Protein AF-F7JWN8-F1 (afdb_monomer_lite)

pLDDT: mean 79.21, std 15.42, range [46.03, 95.38]

Secondary structure (DSSP, 8-state):
--PPPPPHHHHHHHHHHHHHT-S-HHHHHHHTT--HHHHHHHHHHHHHTT---PPPPTT------------------

Foldseek 3Di:
DDPDDDDLVVLLVLLVCCVVVLDFLVVSCVVVVHDSVNNVVSVVVCVVVVHDPRDDGNVPPPPVPPPPPDDDDDDDD

Structure (mmCIF, N/CA/C/O backbone):
data_AF-F7JWN8-F1
#
_entry.id   AF-F7JWN8-F1
#
loop_
_atom_site.group_PDB
_atom_site.id
_atom_site.type_symbol
_atom_site.label_atom_id
_atom_site.label_alt_id
_atom_site.label_comp_id
_atom_site.label_asym_id
_atom_site.label_entity_id
_atom_site.label_seq_id
_atom_site.pdbx_PDB_ins_code
_atom_site.Cartn_x
_atom_site.Cartn_y
_atom_site.Cartn_z
_atom_site.occupancy
_atom_site.B_iso_or_equiv
_atom_site.auth_seq_id
_atom_site.auth_comp_id
_atom_site.auth_asym_id
_atom_site.auth_atom_id
_atom_site.pdbx_PDB_model_num
ATOM 1 N N . MET A 1 1 ? 1.521 22.095 0.588 1.00 46.06 1 MET A N 1
ATOM 2 C CA . MET A 1 1 ? 2.907 21.637 0.852 1.00 46.06 1 MET A CA 1
ATOM 3 C C . MET A 1 1 ? 3.090 20.279 0.188 1.00 46.06 1 MET A C 1
ATOM 5 O O . MET A 1 1 ? 2.239 19.419 0.365 1.00 46.06 1 MET A O 1
ATOM 9 N N . ARG A 1 2 ? 4.112 20.096 -0.658 1.00 51.88 2 ARG A N 1
ATOM 10 C CA . ARG A 1 2 ? 4.360 18.814 -1.340 1.00 51.88 2 ARG A CA 1
ATOM 11 C C . ARG A 1 2 ? 4.931 17.850 -0.298 1.00 51.88 2 ARG A C 1
ATOM 13 O O . ARG A 1 2 ? 6.011 18.119 0.218 1.00 51.88 2 ARG A O 1
ATOM 20 N N . SER A 1 3 ? 4.216 16.777 0.042 1.00 62.47 3 SER A N 1
ATOM 21 C CA . SER A 1 3 ? 4.770 15.725 0.903 1.00 62.47 3 SER A CA 1
ATOM 22 C C . SER A 1 3 ? 6.104 15.262 0.321 1.00 62.47 3 SER A C 1
ATOM 24 O O . SER A 1 3 ? 6.217 15.081 -0.899 1.00 62.47 3 SER A O 1
ATOM 26 N N . LYS A 1 4 ? 7.121 15.132 1.179 1.00 72.69 4 LYS A N 1
ATOM 27 C CA . LYS A 1 4 ? 8.444 14.646 0.778 1.00 72.69 4 LYS A CA 1
ATOM 28 C C . LYS A 1 4 ? 8.249 13.318 0.044 1.00 72.69 4 LYS A C 1
ATOM 30 O O . LYS A 1 4 ? 7.572 12.420 0.540 1.00 72.69 4 LYS A O 1
ATOM 35 N N . ARG A 1 5 ? 8.746 13.230 -1.191 1.00 81.62 5 ARG A N 1
ATOM 36 C CA . ARG A 1 5 ? 8.634 12.001 -1.980 1.00 81.62 5 ARG A CA 1
ATOM 37 C C . ARG A 1 5 ? 9.590 10.979 -1.382 1.00 81.62 5 ARG A C 1
ATOM 39 O O . ARG A 1 5 ? 10.788 11.232 -1.371 1.00 81.62 5 ARG A O 1
ATOM 46 N N . ILE A 1 6 ? 9.059 9.845 -0.937 1.00 87.38 6 ILE A N 1
ATOM 47 C CA . ILE A 1 6 ? 9.880 8.715 -0.499 1.00 87.38 6 ILE A CA 1
ATOM 48 C C . ILE A 1 6 ? 10.641 8.169 -1.722 1.00 87.38 6 ILE A C 1
ATOM 50 O O . ILE A 1 6 ? 10.002 7.929 -2.758 1.00 87.38 6 ILE A O 1
ATOM 54 N N . PRO A 1 7 ? 11.977 8.022 -1.669 1.00 90.81 7 PRO A N 1
ATOM 55 C CA . PRO A 1 7 ? 12.771 7.474 -2.767 1.00 90.81 7 PRO A CA 1
ATOM 56 C C . PRO A 1 7 ? 12.444 5.995 -3.016 1.00 90.81 7 PRO A C 1
ATOM 58 O O . PRO A 1 7 ? 11.910 5.304 -2.155 1.00 90.81 7 PRO A O 1
ATOM 61 N N . ALA A 1 8 ? 12.753 5.489 -4.214 1.00 87.81 8 ALA A N 1
ATOM 62 C CA . ALA A 1 8 ? 12.377 4.126 -4.612 1.00 87.81 8 ALA A CA 1
ATOM 63 C C . ALA A 1 8 ? 12.999 3.031 -3.723 1.00 87.81 8 ALA A C 1
ATOM 65 O O . ALA A 1 8 ? 12.365 2.007 -3.491 1.00 87.81 8 ALA A O 1
ATOM 66 N N . GLU A 1 9 ? 14.210 3.257 -3.210 1.00 88.69 9 GLU A N 1
ATOM 67 C CA . GLU A 1 9 ? 14.878 2.328 -2.294 1.00 88.69 9 GLU A CA 1
ATOM 68 C C . GLU A 1 9 ? 14.130 2.204 -0.962 1.00 88.69 9 GLU A C 1
ATOM 70 O O . GLU A 1 9 ? 13.906 1.106 -0.461 1.00 88.69 9 GLU A O 1
ATOM 75 N N . GLU A 1 10 ? 13.670 3.324 -0.414 1.00 91.44 10 GLU A N 1
ATOM 76 C CA . GLU A 1 10 ? 12.914 3.332 0.834 1.00 91.44 10 GLU A CA 1
ATOM 77 C C . GLU A 1 10 ? 11.500 2.772 0.636 1.00 91.44 10 GLU A C 1
ATOM 79 O O . GLU A 1 10 ? 11.028 2.004 1.468 1.00 91.44 10 GLU A O 1
ATOM 84 N N . GLN A 1 11 ? 10.870 3.023 -0.520 1.00 91.94 11 GLN A N 1
ATOM 85 C CA . GLN A 1 11 ? 9.628 2.334 -0.903 1.00 91.94 11 GLN A CA 1
ATOM 86 C C . GLN A 1 11 ? 9.806 0.809 -0.887 1.00 91.94 11 GLN A C 1
ATOM 88 O O . GLN A 1 11 ? 8.929 0.099 -0.401 1.00 91.94 11 GLN A O 1
ATOM 93 N N . TYR A 1 12 ? 10.931 0.303 -1.403 1.00 90.31 12 TYR A N 1
ATOM 94 C CA . TYR A 1 12 ? 11.226 -1.128 -1.399 1.00 90.31 12 TYR A CA 1
ATOM 95 C C . TYR A 1 12 ? 11.401 -1.677 0.021 1.00 90.31 12 TYR A C 1
ATOM 97 O O . TYR A 1 12 ? 10.798 -2.698 0.346 1.00 90.31 12 TYR A O 1
ATOM 105 N N . ARG A 1 13 ? 12.154 -0.979 0.883 1.00 91.81 13 ARG A N 1
ATOM 106 C CA . ARG A 1 13 ? 12.331 -1.371 2.294 1.00 91.81 13 ARG A CA 1
ATOM 107 C C . ARG A 1 13 ? 10.994 -1.460 3.033 1.00 91.81 13 ARG A C 1
ATOM 109 O O . ARG A 1 13 ? 10.717 -2.490 3.636 1.00 91.81 13 ARG A O 1
ATOM 116 N N . LEU A 1 14 ? 10.138 -0.447 2.894 1.00 93.25 14 LEU A N 1
ATOM 117 C CA . LEU A 1 14 ? 8.807 -0.423 3.515 1.00 93.25 14 LEU A CA 1
ATOM 118 C C . LEU A 1 14 ? 7.911 -1.559 3.005 1.00 93.25 14 LEU A C 1
ATOM 120 O O . LEU A 1 14 ? 7.162 -2.162 3.767 1.00 93.25 14 LEU A O 1
ATOM 124 N N . ILE A 1 15 ? 7.990 -1.890 1.711 1.00 91.81 15 ILE A N 1
ATOM 125 C CA . ILE A 1 15 ? 7.251 -3.032 1.163 1.00 91.81 15 ILE A CA 1
ATOM 126 C C . ILE A 1 15 ? 7.754 -4.336 1.784 1.00 91.81 15 ILE A C 1
ATOM 128 O O . ILE A 1 15 ? 6.926 -5.143 2.190 1.00 91.81 15 ILE A O 1
ATOM 132 N N . MET A 1 16 ? 9.070 -4.543 1.885 1.00 91.31 16 MET A N 1
ATOM 133 C CA . MET A 1 16 ? 9.648 -5.744 2.503 1.00 91.31 16 MET A CA 1
ATOM 134 C C . MET A 1 16 ? 9.243 -5.888 3.974 1.00 91.31 16 MET A C 1
ATOM 136 O O . MET A 1 16 ? 8.831 -6.971 4.383 1.00 91.31 16 MET A O 1
ATOM 140 N N . GLU A 1 17 ? 9.287 -4.799 4.736 1.00 93.06 17 GLU A N 1
ATOM 141 C CA . GLU A 1 17 ? 8.853 -4.758 6.135 1.00 93.06 17 GLU A CA 1
ATOM 142 C C . GLU A 1 17 ? 7.363 -5.090 6.273 1.00 93.06 17 GLU A C 1
ATOM 144 O O . GLU A 1 17 ? 6.987 -5.960 7.058 1.00 93.06 17 GLU A O 1
ATOM 149 N N . CYS A 1 18 ? 6.518 -4.509 5.416 1.00 92.75 18 CYS A N 1
ATOM 150 C CA . CYS A 1 18 ? 5.103 -4.857 5.333 1.00 92.75 18 CYS A CA 1
ATOM 151 C C . CYS A 1 18 ? 4.895 -6.362 5.085 1.00 92.75 18 CYS A C 1
ATOM 153 O O . CYS A 1 18 ? 4.065 -6.986 5.748 1.00 92.75 18 CYS A O 1
ATOM 155 N N . ARG A 1 19 ? 5.684 -6.987 4.196 1.00 88.12 19 ARG A N 1
ATOM 156 C CA . ARG A 1 19 ? 5.610 -8.441 3.936 1.00 88.12 19 ARG A CA 1
ATOM 157 C C . ARG A 1 19 ? 6.035 -9.287 5.128 1.00 88.12 19 ARG A C 1
ATOM 159 O O . ARG A 1 19 ? 5.437 -10.331 5.368 1.00 88.12 19 ARG A O 1
ATOM 166 N N . GLN A 1 20 ? 7.056 -8.849 5.852 1.00 88.94 20 GLN A N 1
ATOM 167 C CA . GLN A 1 20 ? 7.608 -9.572 6.997 1.00 88.94 20 GLN A CA 1
ATOM 168 C C . GLN A 1 20 ? 6.788 -9.375 8.275 1.00 88.94 20 GLN A C 1
ATOM 170 O O . GLN A 1 20 ? 6.842 -10.223 9.159 1.00 88.94 20 GLN A O 1
ATOM 175 N N . SER A 1 21 ? 5.988 -8.308 8.354 1.00 90.06 21 SER A N 1
ATOM 176 C CA . SER A 1 21 ? 5.154 -7.999 9.521 1.00 90.06 21 SER A CA 1
ATOM 177 C C . SER A 1 21 ? 4.080 -9.052 9.823 1.00 90.06 21 SER A C 1
ATOM 179 O O . SER A 1 21 ? 3.568 -9.105 10.936 1.00 90.06 21 SER A O 1
ATOM 181 N N . GLY A 1 22 ? 3.694 -9.865 8.831 1.00 86.75 22 GLY A N 1
ATOM 182 C CA . GLY A 1 22 ? 2.571 -10.801 8.942 1.00 86.75 22 GLY A CA 1
ATOM 183 C C . GLY A 1 22 ? 1.187 -10.136 8.924 1.00 86.75 22 GLY A C 1
ATOM 184 O O . GLY A 1 22 ? 0.178 -10.839 8.917 1.00 86.75 22 GLY A O 1
ATOM 185 N N . LEU A 1 23 ? 1.122 -8.803 8.865 1.00 89.62 23 LEU A N 1
ATOM 186 C CA . LEU A 1 23 ? -0.112 -8.038 8.702 1.00 89.62 23 LEU A CA 1
ATOM 187 C C . LEU A 1 23 ? -0.529 -7.983 7.232 1.00 89.62 23 LEU A C 1
ATOM 189 O O . LEU A 1 23 ? 0.297 -8.054 6.321 1.00 89.62 23 LEU A O 1
ATOM 193 N N . THR A 1 24 ? -1.823 -7.792 6.976 1.00 90.44 24 THR A N 1
ATOM 194 C CA . THR A 1 24 ? -2.270 -7.459 5.616 1.00 90.44 24 THR A CA 1
ATOM 195 C C . THR A 1 24 ? -1.718 -6.098 5.194 1.00 90.44 24 THR A C 1
ATOM 197 O O . THR A 1 24 ? -1.557 -5.201 6.025 1.00 90.44 24 THR A O 1
ATOM 200 N N . ASP A 1 25 ? -1.506 -5.902 3.890 1.00 91.56 25 ASP A N 1
ATOM 201 C CA . ASP A 1 25 ? -0.998 -4.638 3.329 1.00 91.56 25 ASP A CA 1
ATOM 202 C C . ASP A 1 25 ? -1.794 -3.438 3.834 1.00 91.56 25 ASP A C 1
ATOM 204 O O . ASP A 1 25 ? -1.234 -2.396 4.158 1.00 91.56 25 ASP A O 1
ATOM 208 N N . HIS A 1 26 ? -3.113 -3.603 3.927 1.00 91.81 26 HIS A N 1
ATOM 209 C CA . HIS A 1 26 ? -4.008 -2.566 4.405 1.00 91.81 26 HIS A CA 1
ATOM 210 C C . HIS A 1 26 ? -3.766 -2.222 5.880 1.00 91.81 26 HIS A C 1
ATOM 212 O O . HIS A 1 26 ? -3.657 -1.044 6.207 1.00 91.81 26 HIS A O 1
ATOM 218 N N . GLN A 1 27 ? -3.681 -3.223 6.761 1.00 92.94 27 GLN A N 1
ATOM 219 C CA . GLN A 1 27 ? -3.447 -3.007 8.194 1.00 92.94 27 GLN A CA 1
ATOM 220 C C . GLN A 1 27 ? -2.102 -2.331 8.437 1.00 92.94 27 GLN A C 1
ATOM 222 O O . GLN A 1 27 ? -2.052 -1.296 9.094 1.00 92.94 27 GLN A O 1
ATOM 227 N N . TRP A 1 28 ? -1.040 -2.853 7.821 1.00 95.38 28 TRP A N 1
ATOM 228 C CA . TRP A 1 28 ? 0.296 -2.284 7.958 1.00 95.38 28 TRP A CA 1
ATOM 229 C C . TRP A 1 28 ? 0.341 -0.826 7.478 1.00 95.38 28 TRP A C 1
ATOM 231 O O . TRP A 1 28 ? 0.885 0.041 8.157 1.00 95.38 28 TRP A O 1
ATOM 241 N N . CYS A 1 29 ? -0.308 -0.533 6.343 1.00 94.69 29 CYS A N 1
ATOM 242 C CA . CYS A 1 29 ? -0.439 0.828 5.824 1.00 94.69 29 CYS A CA 1
ATOM 243 C C . CYS A 1 29 ? -1.118 1.778 6.822 1.00 94.69 29 CYS A C 1
ATOM 245 O O . CYS A 1 29 ? -0.636 2.891 7.014 1.00 94.69 29 CYS A O 1
ATOM 247 N N . VAL A 1 30 ? -2.211 1.351 7.464 1.00 93.62 30 VAL A N 1
ATOM 248 C CA . VAL A 1 30 ? -2.918 2.163 8.469 1.00 93.62 30 VAL A CA 1
ATOM 249 C C . VAL A 1 30 ? -2.037 2.418 9.694 1.00 93.62 30 VAL A C 1
ATOM 251 O O . VAL A 1 30 ? -1.973 3.554 10.153 1.00 93.62 30 VAL A O 1
ATOM 254 N N . GLU A 1 31 ? -1.320 1.403 10.185 1.00 95.31 31 GLU A N 1
ATOM 255 C CA . GLU A 1 31 ? -0.416 1.540 11.338 1.00 95.31 3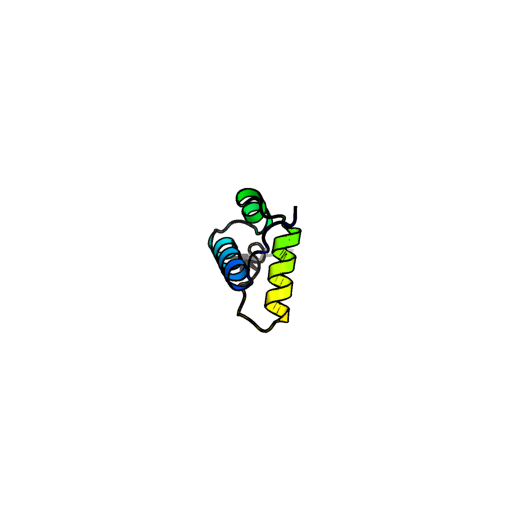1 GLU A CA 1
ATOM 256 C C . GLU A 1 31 ? 0.773 2.471 11.064 1.00 95.31 31 GLU A C 1
ATOM 258 O O . GLU A 1 31 ? 1.226 3.176 11.961 1.00 95.31 31 GLU A O 1
ATOM 263 N N . HIS A 1 32 ? 1.254 2.511 9.819 1.00 92.56 32 HIS A N 1
ATOM 264 C CA . HIS A 1 32 ? 2.425 3.297 9.417 1.00 92.56 32 HIS A CA 1
ATOM 265 C C . HIS A 1 32 ? 2.061 4.663 8.803 1.00 92.56 32 HIS A C 1
ATOM 267 O O . HIS A 1 32 ? 2.916 5.316 8.205 1.00 92.56 32 HIS A O 1
ATOM 273 N N . ASP A 1 33 ? 0.797 5.095 8.913 1.00 92.88 33 ASP A N 1
ATOM 274 C CA . ASP A 1 33 ? 0.254 6.330 8.311 1.00 92.88 33 ASP A CA 1
ATOM 275 C C . ASP A 1 33 ? 0.495 6.439 6.786 1.00 92.88 33 ASP A C 1
ATOM 277 O O . ASP A 1 33 ? 0.594 7.511 6.179 1.00 92.88 33 ASP A O 1
ATOM 281 N N . ILE A 1 34 ? 0.573 5.294 6.110 1.00 92.38 34 ILE A N 1
ATOM 282 C CA . ILE A 1 34 ? 0.729 5.213 4.663 1.00 92.38 34 ILE A CA 1
ATOM 283 C C . ILE A 1 34 ? -0.646 4.991 4.049 1.00 92.38 34 ILE A C 1
ATOM 285 O O . ILE A 1 34 ? -1.350 4.032 4.337 1.00 92.38 34 ILE A O 1
ATOM 289 N N . LYS A 1 35 ? -1.039 5.855 3.111 1.00 93.00 35 LYS A N 1
ATOM 290 C CA . LYS A 1 35 ? -2.278 5.629 2.354 1.00 93.00 35 LYS A CA 1
ATOM 291 C C . LYS A 1 35 ? -2.139 4.335 1.534 1.00 93.00 35 LYS A C 1
ATOM 293 O O . LYS A 1 35 ? -1.230 4.283 0.699 1.00 93.00 35 LYS A O 1
ATOM 298 N N . PRO A 1 36 ? -3.061 3.356 1.641 1.00 92.81 36 PRO A N 1
ATOM 299 C CA . PRO A 1 36 ? -2.973 2.106 0.880 1.00 92.81 36 PRO A CA 1
ATOM 300 C C . PRO A 1 36 ? -2.830 2.328 -0.633 1.00 92.81 36 PRO A C 1
ATOM 302 O O . PRO A 1 36 ? -2.025 1.683 -1.299 1.00 92.81 36 PRO A O 1
ATOM 305 N N . GLY A 1 37 ? -3.531 3.324 -1.189 1.00 93.88 37 GLY A N 1
ATOM 306 C CA . GLY A 1 37 ? -3.388 3.696 -2.601 1.00 93.88 37 GLY A CA 1
ATOM 307 C C . GLY A 1 37 ? -1.972 4.148 -2.981 1.00 93.88 37 GLY A C 1
ATOM 308 O O . GLY A 1 37 ? -1.501 3.858 -4.080 1.00 93.88 37 GLY A O 1
ATOM 309 N N . THR A 1 38 ? -1.258 4.826 -2.081 1.00 92.94 38 THR A N 1
ATOM 310 C CA . THR A 1 38 ? 0.149 5.199 -2.286 1.00 92.94 38 THR A CA 1
ATOM 311 C C . THR A 1 38 ? 1.039 3.960 -2.283 1.00 92.94 38 THR A C 1
ATOM 313 O O . THR A 1 38 ? 1.861 3.804 -3.185 1.00 92.94 38 THR A O 1
ATOM 316 N N . PHE A 1 39 ? 0.822 3.053 -1.331 1.00 93.75 39 PHE A N 1
ATOM 317 C CA . PHE A 1 39 ? 1.567 1.802 -1.220 1.00 93.75 39 PHE A CA 1
ATOM 318 C C . PHE A 1 39 ? 1.430 0.931 -2.476 1.00 93.75 39 PHE A C 1
ATOM 320 O O . PHE A 1 39 ? 2.428 0.545 -3.087 1.00 93.75 39 PHE A O 1
ATOM 327 N N . TYR A 1 40 ? 0.204 0.704 -2.956 1.00 93.00 40 TYR A N 1
ATOM 328 C CA . TYR A 1 40 ? -0.015 -0.076 -4.179 1.00 93.00 40 TYR A CA 1
ATOM 329 C C . TYR A 1 40 ? 0.577 0.597 -5.424 1.00 93.00 40 TYR A C 1
ATOM 331 O O . TYR A 1 40 ? 1.068 -0.085 -6.328 1.00 93.00 40 TYR A O 1
ATOM 339 N N . ASN A 1 41 ? 0.605 1.932 -5.467 1.00 93.81 41 ASN A N 1
ATOM 340 C CA . ASN A 1 41 ? 1.296 2.665 -6.526 1.00 93.81 41 ASN A CA 1
ATOM 341 C C . ASN A 1 41 ? 2.819 2.467 -6.480 1.00 93.81 41 ASN A C 1
ATOM 343 O O . ASN A 1 41 ? 3.438 2.371 -7.541 1.00 93.81 41 ASN A O 1
ATOM 347 N N . TRP A 1 42 ? 3.429 2.388 -5.293 1.00 92.56 42 TRP A N 1
ATOM 348 C CA . TRP A 1 42 ? 4.849 2.049 -5.151 1.00 92.56 42 TRP A CA 1
ATOM 349 C C . TRP A 1 42 ? 5.137 0.636 -5.654 1.00 92.56 42 TRP A C 1
ATOM 351 O O . TRP A 1 42 ? 5.989 0.474 -6.526 1.00 92.56 42 TRP A O 1
ATOM 361 N N . VAL A 1 43 ? 4.361 -0.358 -5.206 1.00 90.69 43 VAL A N 1
ATOM 362 C CA . VAL A 1 43 ? 4.468 -1.754 -5.668 1.00 90.69 43 VAL A CA 1
ATOM 363 C C . VAL A 1 43 ? 4.368 -1.831 -7.195 1.00 90.69 43 VAL A C 1
ATOM 365 O O . VAL A 1 43 ? 5.216 -2.442 -7.845 1.00 90.69 43 VAL A O 1
ATOM 368 N N . LYS A 1 44 ? 3.367 -1.166 -7.790 1.00 90.88 44 LYS A N 1
ATOM 369 C CA . LYS A 1 44 ? 3.175 -1.125 -9.247 1.00 90.88 44 LYS A CA 1
ATOM 370 C C . LYS A 1 44 ? 4.381 -0.521 -9.968 1.00 90.88 44 LYS A C 1
ATOM 372 O O . LYS A 1 44 ? 4.851 -1.089 -10.951 1.00 90.88 44 LYS A O 1
ATOM 377 N N . ARG A 1 45 ? 4.892 0.618 -9.489 1.00 90.06 45 ARG A N 1
ATOM 378 C CA . ARG A 1 45 ? 6.038 1.309 -10.103 1.00 90.06 45 ARG A CA 1
ATOM 379 C C . ARG A 1 45 ? 7.335 0.517 -9.986 1.00 90.06 45 ARG A C 1
ATOM 381 O O . ARG A 1 45 ? 8.129 0.558 -10.919 1.00 90.06 45 ARG A O 1
ATOM 388 N N . LEU A 1 46 ? 7.554 -0.183 -8.875 1.00 87.94 46 LEU A N 1
ATOM 389 C CA . LEU A 1 46 ? 8.730 -1.035 -8.692 1.00 87.94 46 LEU A CA 1
ATOM 390 C C . LEU A 1 46 ? 8.707 -2.212 -9.673 1.00 87.94 46 LEU A C 1
ATOM 392 O O . LEU A 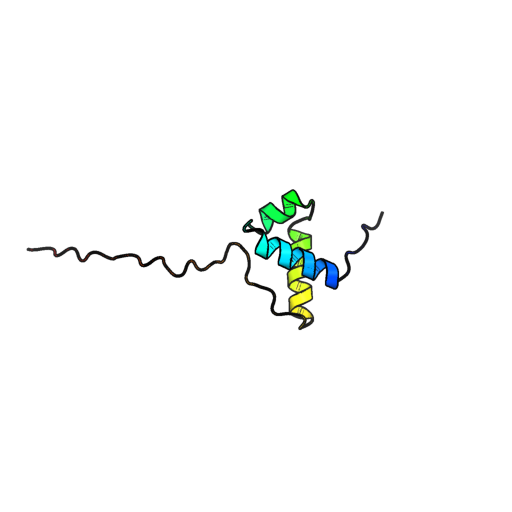1 46 ? 9.662 -2.372 -10.428 1.00 87.94 46 LEU A O 1
ATOM 396 N N . ARG A 1 47 ? 7.568 -2.915 -9.785 1.00 86.38 47 ARG A N 1
ATOM 397 C CA . ARG A 1 47 ? 7.382 -4.004 -10.765 1.00 86.38 47 ARG A CA 1
ATOM 398 C C . ARG A 1 47 ? 7.613 -3.546 -12.209 1.00 86.38 47 ARG A C 1
ATOM 400 O O . ARG A 1 47 ? 8.256 -4.242 -12.982 1.00 86.38 47 ARG A O 1
ATOM 407 N N . GLN A 1 48 ? 7.119 -2.361 -12.572 1.00 86.19 48 GLN A N 1
ATOM 408 C CA . GLN A 1 48 ? 7.293 -1.803 -13.921 1.00 86.19 48 GLN A CA 1
ATOM 409 C C . GLN A 1 48 ? 8.737 -1.419 -14.251 1.00 86.19 48 GLN A C 1
ATOM 411 O O . GLN A 1 48 ? 9.116 -1.426 -15.417 1.00 86.19 48 GLN A O 1
ATOM 416 N N . LYS A 1 49 ? 9.546 -1.070 -13.248 1.00 83.00 49 LYS A N 1
ATOM 417 C CA . LYS A 1 49 ? 10.951 -0.696 -13.448 1.00 83.00 49 LYS A CA 1
ATOM 418 C C . LYS A 1 49 ? 11.877 -1.901 -13.648 1.00 83.00 49 LYS A C 1
ATOM 420 O O . LYS A 1 49 ? 13.077 -1.694 -13.780 1.00 83.00 49 LYS A O 1
ATOM 425 N N . GLY A 1 50 ? 11.349 -3.130 -13.625 1.00 72.00 50 GLY A N 1
ATOM 426 C CA . GLY A 1 50 ? 12.151 -4.358 -13.684 1.00 72.00 50 GLY A CA 1
ATOM 427 C C . GLY A 1 50 ? 13.042 -4.554 -12.455 1.00 72.00 50 GLY A C 1
ATOM 428 O O . GLY A 1 50 ? 13.892 -5.435 -12.436 1.00 72.00 50 GLY A O 1
ATOM 429 N N . CYS A 1 51 ? 12.858 -3.717 -11.432 1.00 58.03 51 CYS A N 1
ATOM 430 C CA . CYS A 1 51 ? 13.580 -3.823 -10.188 1.00 58.03 51 CYS A CA 1
ATOM 431 C C . CYS A 1 51 ? 12.788 -4.782 -9.298 1.00 58.03 51 CYS A C 1
ATOM 433 O O . CYS A 1 51 ? 11.615 -4.527 -9.018 1.00 58.03 51 CYS A O 1
ATOM 435 N N . VAL A 1 52 ? 13.486 -5.818 -8.836 1.00 59.94 52 VAL A N 1
ATOM 436 C CA . VAL A 1 52 ? 13.223 -6.667 -7.667 1.00 59.94 52 VAL A CA 1
ATOM 437 C C . VAL A 1 52 ? 12.098 -7.712 -7.726 1.00 59.94 52 VAL A C 1
ATOM 439 O O . VAL A 1 52 ? 10.939 -7.430 -8.038 1.00 59.94 52 VAL A O 1
ATOM 442 N N . ASP A 1 53 ? 12.476 -8.927 -7.308 1.00 71.06 53 ASP A N 1
ATOM 443 C CA . ASP A 1 53 ? 11.629 -10.029 -6.843 1.00 71.06 53 ASP A CA 1
ATOM 444 C C . ASP A 1 53 ? 10.782 -9.582 -5.639 1.00 71.06 53 ASP A C 1
ATOM 446 O O . ASP A 1 53 ? 11.029 -9.949 -4.491 1.00 71.06 53 ASP A O 1
ATOM 450 N N . LEU A 1 54 ? 9.790 -8.716 -5.873 1.00 73.81 54 LEU A N 1
ATOM 451 C CA . LEU A 1 54 ? 8.880 -8.288 -4.815 1.00 73.81 54 LEU A CA 1
ATOM 452 C C . LEU A 1 54 ? 8.091 -9.505 -4.313 1.00 73.81 54 LEU A C 1
ATOM 454 O O . LEU A 1 54 ? 7.375 -10.111 -5.127 1.00 73.81 54 LEU A O 1
ATOM 458 N N . PRO A 1 55 ? 8.117 -9.795 -2.997 1.00 73.38 55 PRO A N 1
ATOM 459 C CA . PRO A 1 55 ? 7.381 -10.920 -2.446 1.00 73.38 55 PRO A CA 1
ATOM 460 C C . PRO A 1 55 ? 5.881 -10.797 -2.740 1.00 73.38 55 PRO A C 1
ATOM 462 O O . PRO A 1 55 ? 5.348 -9.702 -2.981 1.00 73.38 55 PRO A O 1
ATOM 465 N N . ALA A 1 56 ? 5.198 -11.943 -2.743 1.00 74.69 56 ALA A N 1
ATOM 466 C CA . ALA A 1 56 ? 3.759 -12.007 -2.959 1.00 74.69 56 ALA A CA 1
ATOM 467 C C . ALA A 1 56 ? 2.996 -11.168 -1.923 1.00 74.69 56 ALA A C 1
ATOM 469 O O . ALA A 1 56 ? 3.488 -10.886 -0.829 1.00 74.69 56 ALA A O 1
ATOM 470 N N . SER A 1 57 ? 1.779 -10.750 -2.282 1.00 72.69 57 SER A N 1
ATOM 471 C CA . SER A 1 57 ? 0.975 -9.922 -1.391 1.00 72.69 57 SER A CA 1
ATOM 472 C C . SER A 1 57 ? 0.596 -10.665 -0.103 1.00 72.69 57 SER A C 1
ATOM 474 O O . SER A 1 57 ? 0.113 -11.797 -0.185 1.00 72.69 57 SER A O 1
ATOM 476 N N . THR A 1 58 ? 0.718 -10.020 1.057 1.00 67.69 58 THR A N 1
ATOM 477 C CA . THR A 1 58 ? 0.337 -10.551 2.365 1.00 67.69 58 THR A CA 1
ATOM 478 C C . THR A 1 58 ? -1.186 -10.586 2.413 1.00 67.69 58 THR A C 1
ATOM 480 O O . THR A 1 58 ? -1.851 -9.553 2.419 1.00 67.69 58 THR A O 1
ATOM 483 N N . GLY A 1 59 ? -1.749 -11.788 2.311 1.00 56.94 59 GLY A N 1
ATOM 484 C CA . GLY A 1 59 ? -3.185 -12.009 2.093 1.00 56.94 59 GLY A CA 1
ATOM 485 C C . GLY A 1 59 ? -3.499 -12.849 0.853 1.00 56.94 59 GLY A C 1
ATOM 486 O O . GLY A 1 59 ? -4.596 -13.381 0.739 1.00 56.94 59 GLY A O 1
ATOM 487 N N . ARG A 1 60 ? -2.517 -13.052 -0.035 1.00 50.94 60 ARG A N 1
ATOM 488 C CA . ARG A 1 60 ? -2.487 -14.196 -0.955 1.00 50.94 60 ARG A CA 1
ATOM 489 C C . ARG A 1 60 ? -1.349 -15.126 -0.562 1.00 50.94 60 ARG A C 1
ATOM 491 O O . ARG A 1 60 ? -0.528 -15.491 -1.399 1.00 50.94 60 ARG A O 1
ATOM 498 N N . SER A 1 61 ? -1.323 -15.578 0.691 1.00 48.69 61 SER A N 1
ATOM 499 C CA . SER A 1 61 ? -1.002 -16.990 0.793 1.00 48.69 61 SER A CA 1
ATOM 500 C C . SER A 1 61 ? -2.184 -17.669 0.105 1.00 48.69 61 SER A C 1
ATOM 502 O O . SER A 1 61 ? -3.308 -17.669 0.601 1.00 48.69 61 SER A O 1
ATOM 504 N N . TYR A 1 62 ? -1.955 -18.244 -1.076 1.00 46.03 62 TYR A N 1
ATOM 505 C CA . TYR A 1 62 ? -2.507 -19.577 -1.229 1.00 46.03 62 TYR A CA 1
ATOM 506 C C . TYR A 1 62 ? -1.968 -20.285 0.010 1.00 46.03 62 TYR A C 1
ATOM 508 O O . TYR A 1 62 ? -0.785 -20.622 0.062 1.00 46.03 62 TYR A O 1
ATOM 516 N N . ARG A 1 63 ? -2.781 -20.383 1.072 1.00 46.84 63 ARG A N 1
ATOM 517 C CA . ARG A 1 63 ? -2.631 -21.519 1.961 1.00 46.84 63 ARG A CA 1
ATOM 518 C C . ARG A 1 63 ? -2.613 -22.659 0.958 1.00 46.84 63 ARG A C 1
ATOM 520 O O . ARG A 1 63 ? -3.611 -22.855 0.263 1.00 46.84 63 ARG A O 1
ATOM 527 N N . ALA A 1 64 ? -1.449 -23.280 0.745 1.00 50.16 64 ALA A N 1
ATOM 528 C CA . ALA A 1 64 ? -1.447 -24.609 0.162 1.00 50.16 64 ALA A CA 1
ATOM 529 C C . ALA A 1 64 ? -2.574 -25.318 0.912 1.00 50.16 64 ALA A C 1
ATOM 531 O O . ALA A 1 64 ? -2.562 -25.188 2.142 1.00 50.16 64 ALA A O 1
ATOM 532 N N . PRO A 1 65 ? -3.613 -25.826 0.218 1.00 49.12 65 PRO A N 1
ATOM 533 C CA . PRO A 1 65 ? -4.807 -26.308 0.886 1.00 49.12 65 PRO A CA 1
ATOM 534 C C . PRO A 1 65 ? -4.312 -27.225 1.988 1.00 49.12 65 PRO A C 1
ATOM 536 O O . PRO A 1 65 ? -3.639 -28.217 1.716 1.00 49.12 65 PRO A O 1
ATOM 539 N N . GLU A 1 66 ? -4.492 -26.778 3.228 1.00 55.56 66 GLU A N 1
ATOM 540 C CA . GLU A 1 66 ? -4.183 -27.570 4.400 1.00 55.56 66 GLU A CA 1
ATOM 541 C C . GLU A 1 66 ? -4.994 -28.834 4.176 1.00 55.56 66 GLU A C 1
ATOM 543 O O . GLU A 1 66 ? -6.209 -28.713 4.022 1.00 55.56 66 GLU A O 1
ATOM 548 N N . ASN A 1 67 ? -4.298 -29.955 3.930 1.00 59.25 67 ASN A N 1
ATOM 549 C CA . ASN A 1 67 ? -4.849 -31.174 3.340 1.00 59.25 67 ASN A CA 1
ATOM 550 C C . ASN A 1 67 ? -6.277 -31.395 3.833 1.00 59.25 67 ASN A C 1
ATOM 552 O O . ASN A 1 67 ? -6.491 -31.787 4.97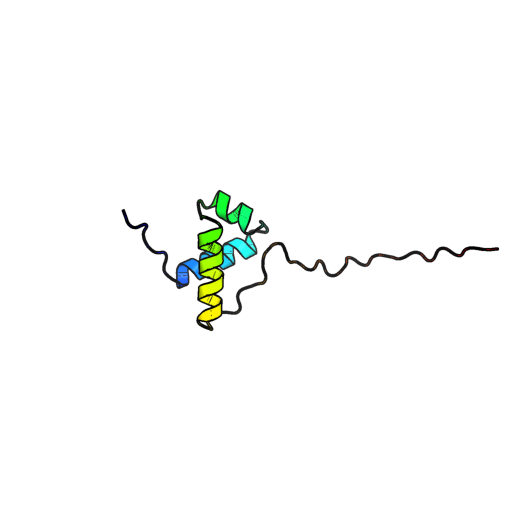7 1.00 59.25 67 ASN A O 1
ATOM 556 N N . GLN A 1 68 ? -7.252 -31.080 2.982 1.00 62.41 68 GLN A N 1
ATOM 557 C CA . GLN A 1 68 ? -8.648 -31.281 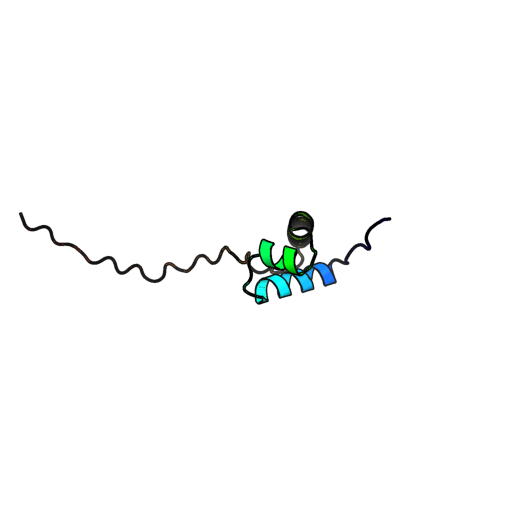3.308 1.00 62.41 68 GLN A CA 1
ATOM 558 C C . GLN A 1 68 ? -8.843 -32.796 3.237 1.00 62.41 68 GLN A C 1
ATOM 560 O O . GLN A 1 68 ? -8.990 -33.343 2.146 1.00 62.41 68 GLN A O 1
ATOM 565 N N . GLU A 1 69 ? -8.718 -33.491 4.371 1.00 65.06 69 GLU A N 1
ATOM 566 C CA . GLU A 1 69 ? -8.980 -34.928 4.459 1.00 65.06 69 GLU A CA 1
ATOM 567 C C .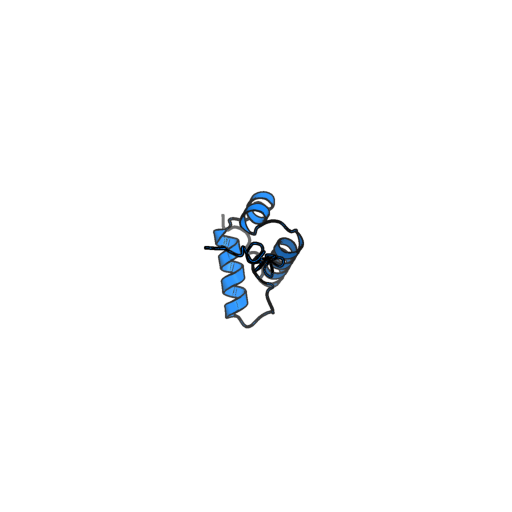 GLU A 1 69 ? -10.450 -35.172 4.112 1.00 65.06 69 GLU A C 1
ATOM 569 O O . GLU A 1 69 ? -11.357 -35.053 4.934 1.00 65.06 69 GLU A O 1
ATOM 574 N N . VAL A 1 70 ? -10.699 -35.469 2.841 1.00 69.06 70 VAL A N 1
ATOM 575 C CA . VAL A 1 70 ? -11.997 -35.916 2.347 1.00 69.06 70 VAL A CA 1
ATOM 576 C C . VAL A 1 70 ? -12.195 -37.366 2.777 1.00 69.06 70 VAL A C 1
ATOM 578 O O . VAL A 1 70 ? -11.670 -38.295 2.164 1.00 69.06 70 VAL A O 1
ATOM 581 N N . VAL A 1 71 ? -12.957 -37.555 3.854 1.00 76.62 71 VAL A N 1
ATOM 582 C CA . VAL A 1 71 ? -13.446 -38.870 4.281 1.00 76.62 71 VAL A CA 1
ATOM 583 C C . VAL A 1 71 ? -14.454 -39.361 3.243 1.00 76.62 71 VAL A C 1
ATOM 585 O O . VAL A 1 71 ? -15.455 -38.696 2.970 1.00 76.62 71 VAL A O 1
ATOM 588 N N . ARG A 1 72 ? -14.185 -40.523 2.641 1.00 70.06 72 ARG A N 1
ATOM 589 C CA . ARG A 1 72 ? -15.152 -41.202 1.772 1.00 70.06 72 ARG A CA 1
ATOM 590 C 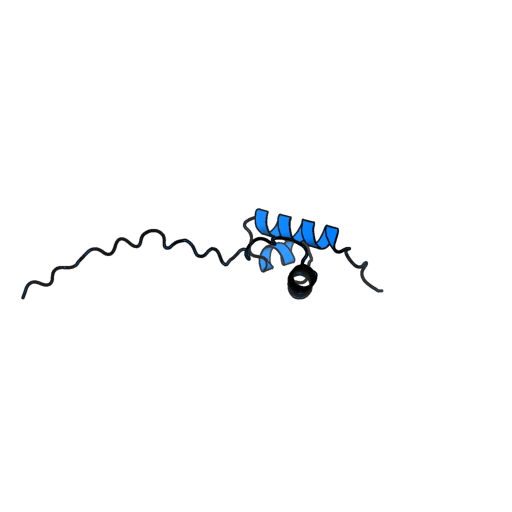C . ARG A 1 72 ? -16.334 -41.651 2.628 1.00 70.06 72 ARG A C 1
ATOM 592 O O . ARG A 1 72 ? -16.144 -42.389 3.589 1.00 70.06 72 ARG A O 1
ATOM 599 N N . VAL A 1 73 ? -17.530 -41.177 2.293 1.00 74.62 73 VAL A N 1
ATOM 600 C CA . VAL A 1 73 ? -18.780 -41.674 2.872 1.00 74.62 73 VAL A CA 1
ATOM 601 C C . VAL A 1 73 ? -19.308 -42.738 1.919 1.00 74.62 73 VAL A C 1
ATOM 603 O O . VAL A 1 73 ? -19.735 -42.412 0.811 1.00 74.62 73 VAL A O 1
ATOM 606 N N . ASP A 1 74 ? -19.224 -44.003 2.322 1.00 72.12 74 ASP A N 1
ATOM 607 C CA . ASP A 1 74 ? -19.874 -45.101 1.612 1.00 72.12 74 ASP A CA 1
ATOM 608 C C . ASP A 1 74 ? -21.380 -45.036 1.884 1.00 72.12 74 ASP A C 1
ATOM 610 O O . ASP A 1 74 ? -21.836 -45.157 3.023 1.00 72.12 74 ASP A O 1
ATOM 614 N N . PHE A 1 75 ? -22.159 -44.810 0.828 1.00 67.56 75 PHE A N 1
ATOM 615 C CA . PHE A 1 75 ? -23.605 -44.987 0.863 1.00 67.56 75 PHE A CA 1
ATOM 616 C C . PHE A 1 75 ? -23.895 -46.447 0.508 1.00 67.56 75 PHE A C 1
ATOM 618 O O . PHE A 1 75 ? -23.677 -46.860 -0.631 1.00 67.56 75 PHE A O 1
ATOM 625 N N . HIS A 1 76 ? -24.342 -47.232 1.488 1.00 66.62 76 HIS A N 1
ATOM 626 C CA . HIS A 1 76 ? -24.927 -48.547 1.240 1.00 66.62 76 HIS A CA 1
ATOM 627 C C . HIS A 1 76 ? -26.414 -48.375 0.902 1.00 66.62 76 HIS A C 1
ATOM 629 O O . HIS A 1 76 ? -27.134 -47.726 1.663 1.00 66.62 76 HIS A O 1
ATOM 635 N N . ASP A 1 77 ? -26.816 -48.918 -0.250 1.00 63.47 77 ASP A N 1
ATOM 636 C CA . ASP A 1 77 ? -28.213 -49.124 -0.669 1.00 63.47 77 ASP A CA 1
ATOM 637 C C . ASP A 1 77 ? -28.835 -50.305 0.093 1.00 63.47 77 ASP A C 1
ATOM 639 O O . ASP A 1 77 ? -28.136 -51.341 0.234 1.00 63.47 77 ASP A O 1
#

Radius of gyration: 19.35 Å; chains: 1; bounding box: 43×71×25 Å

Sequence (77 aa):
MRSKRIPAEEQYRLIMECRQSGLTDHQWCVEHDIKPGTFYNWVKRLRQKGCVDLPASTGRSYRAPENQEVVRVDFHD